Protein AF-A0A359LYR0-F1 (afdb_monomer)

Structure (mmCIF, N/CA/C/O backbone):
data_AF-A0A359LYR0-F1
#
_entry.id   AF-A0A359LYR0-F1
#
loop_
_atom_site.group_PDB
_atom_site.id
_atom_site.type_symbol
_atom_site.label_atom_id
_atom_site.label_alt_id
_atom_site.label_comp_id
_atom_site.label_asym_id
_atom_site.label_entity_id
_atom_site.label_seq_id
_atom_site.pdbx_PDB_ins_code
_atom_site.Cartn_x
_atom_site.Cartn_y
_atom_site.Cartn_z
_atom_site.occupancy
_atom_site.B_iso_or_equiv
_atom_site.auth_seq_id
_atom_site.auth_comp_id
_atom_site.auth_asym_id
_atom_site.auth_atom_id
_atom_site.pdbx_PDB_model_num
ATOM 1 N N . ALA A 1 1 ? 16.498 -10.013 -41.256 1.00 71.50 1 ALA A N 1
ATOM 2 C CA . ALA A 1 1 ? 15.245 -9.736 -40.516 1.00 71.50 1 ALA A CA 1
ATOM 3 C C . ALA A 1 1 ? 15.343 -10.001 -39.003 1.00 71.50 1 ALA A C 1
ATOM 5 O O . ALA A 1 1 ? 14.752 -9.241 -38.249 1.00 71.50 1 ALA A O 1
ATOM 6 N N . ALA A 1 2 ? 16.092 -11.014 -38.534 1.0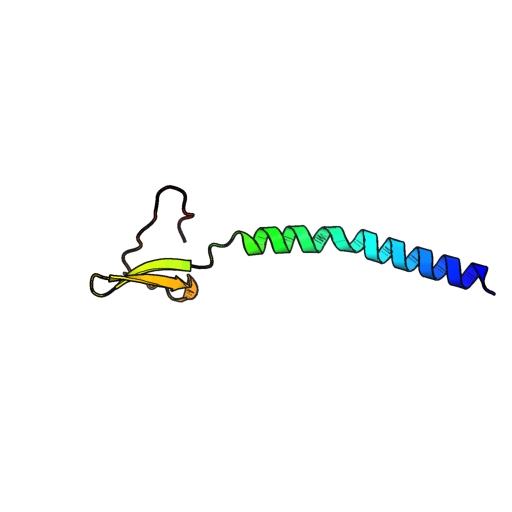0 88.31 2 ALA A N 1
ATOM 7 C CA . ALA A 1 2 ? 16.123 -11.414 -37.116 1.00 88.31 2 ALA A CA 1
ATOM 8 C C . ALA A 1 2 ? 16.558 -10.313 -36.124 1.00 88.31 2 ALA A C 1
ATOM 10 O O . ALA A 1 2 ? 15.912 -10.131 -35.100 1.00 88.31 2 ALA A O 1
ATOM 11 N N . VAL A 1 3 ? 17.591 -9.529 -36.454 1.00 94.44 3 VAL A N 1
ATOM 12 C CA . VAL A 1 3 ? 18.145 -8.493 -35.556 1.00 94.44 3 VAL A CA 1
ATOM 13 C C . VAL A 1 3 ? 17.116 -7.413 -35.202 1.00 94.44 3 VAL A C 1
ATOM 15 O O . VAL A 1 3 ? 17.020 -7.001 -34.051 1.00 94.44 3 VAL A O 1
ATOM 18 N N . ILE A 1 4 ? 16.305 -6.991 -36.174 1.00 94.88 4 ILE A N 1
ATOM 19 C CA . ILE A 1 4 ? 15.276 -5.959 -35.976 1.00 94.88 4 ILE A CA 1
ATOM 20 C C . ILE A 1 4 ? 14.200 -6.461 -35.009 1.00 94.88 4 ILE A C 1
ATOM 22 O O . ILE A 1 4 ? 13.816 -5.750 -34.084 1.00 94.88 4 ILE A O 1
ATOM 26 N N . VAL A 1 5 ? 13.759 -7.709 -35.184 1.00 94.06 5 VAL A N 1
ATOM 27 C CA . VAL A 1 5 ? 12.770 -8.344 -34.304 1.00 94.06 5 VAL A CA 1
ATOM 28 C C . VAL A 1 5 ? 13.311 -8.438 -32.877 1.00 94.06 5 VAL A C 1
ATOM 30 O O . VAL A 1 5 ? 12.623 -8.047 -31.936 1.00 94.06 5 VAL A O 1
ATOM 33 N N . THR A 1 6 ? 14.565 -8.866 -32.705 1.00 94.69 6 THR A N 1
ATOM 34 C CA . THR A 1 6 ? 15.215 -8.928 -31.389 1.00 94.69 6 THR A CA 1
ATOM 35 C C . THR A 1 6 ? 15.287 -7.554 -30.719 1.00 94.69 6 THR A C 1
ATOM 37 O O . THR A 1 6 ? 14.932 -7.441 -29.548 1.00 94.69 6 THR A O 1
ATOM 40 N N . LEU A 1 7 ? 15.673 -6.500 -31.446 1.00 95.31 7 LEU A N 1
ATOM 41 C CA . LEU A 1 7 ? 15.746 -5.140 -30.896 1.00 95.31 7 LEU A CA 1
ATOM 42 C C . LEU A 1 7 ? 14.371 -4.604 -30.464 1.00 95.31 7 LEU A C 1
ATOM 44 O O . LEU A 1 7 ? 14.264 -3.983 -29.407 1.00 95.31 7 LEU A O 1
ATOM 48 N N . ILE A 1 8 ? 13.309 -4.900 -31.218 1.00 94.94 8 ILE A N 1
ATOM 49 C CA . ILE A 1 8 ? 11.934 -4.527 -30.848 1.00 94.94 8 ILE A CA 1
ATOM 50 C C . ILE A 1 8 ? 11.493 -5.247 -29.565 1.00 94.94 8 ILE A C 1
ATOM 52 O O . ILE A 1 8 ? 10.916 -4.620 -28.672 1.00 94.94 8 ILE A O 1
ATOM 56 N N . LEU A 1 9 ? 11.773 -6.550 -29.440 1.00 94.12 9 LEU A N 1
ATOM 57 C CA . LEU A 1 9 ? 11.441 -7.311 -28.230 1.00 94.12 9 LEU A CA 1
ATOM 58 C C . LEU A 1 9 ? 12.210 -6.801 -27.006 1.00 94.12 9 LEU A C 1
ATOM 60 O O . LEU A 1 9 ? 11.619 -6.661 -25.935 1.00 94.12 9 LEU A O 1
ATOM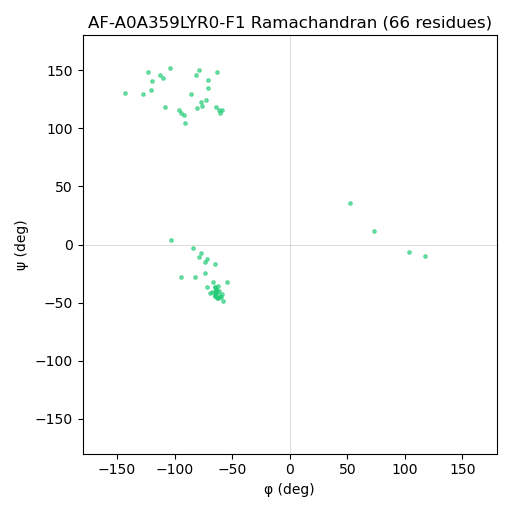 64 N N . VAL A 1 10 ? 13.499 -6.486 -27.162 1.00 95.19 10 VAL A N 1
ATOM 65 C CA . VAL A 1 10 ? 14.320 -5.894 -26.094 1.00 95.19 10 VAL A CA 1
ATOM 66 C C . VAL A 1 10 ? 13.742 -4.548 -25.654 1.00 95.19 10 VAL A C 1
ATOM 68 O O . VAL A 1 10 ? 13.586 -4.322 -24.456 1.00 95.19 10 VAL A O 1
ATOM 71 N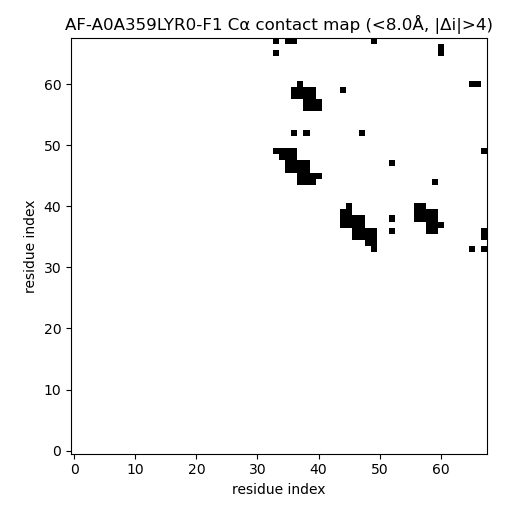 N . GLY A 1 11 ? 13.338 -3.691 -26.598 1.00 93.75 11 GLY A N 1
ATOM 72 C CA . GLY A 1 11 ? 12.677 -2.420 -26.294 1.00 93.75 11 GLY A CA 1
ATOM 73 C C . GLY A 1 11 ? 11.392 -2.598 -25.476 1.00 93.75 11 GLY A C 1
ATOM 74 O O . GLY A 1 11 ? 11.241 -1.975 -24.427 1.00 93.75 11 GLY A O 1
ATOM 75 N N . ARG A 1 12 ? 10.501 -3.514 -25.886 1.00 90.56 12 ARG A N 1
ATOM 76 C CA . ARG A 1 12 ? 9.254 -3.807 -25.148 1.00 90.56 12 ARG A CA 1
ATOM 77 C C . ARG A 1 12 ? 9.504 -4.411 -23.768 1.00 90.56 12 ARG A C 1
ATOM 79 O O . ARG A 1 12 ? 8.774 -4.103 -22.828 1.00 90.56 12 ARG A O 1
ATOM 86 N N . MET A 1 13 ? 10.528 -5.254 -23.634 1.00 90.06 13 MET A N 1
ATOM 87 C CA . MET A 1 13 ? 10.930 -5.816 -22.345 1.00 90.06 13 MET A CA 1
ATOM 88 C C . MET A 1 13 ? 11.392 -4.710 -21.388 1.00 90.06 13 MET A C 1
ATOM 90 O O . MET A 1 13 ? 10.956 -4.679 -20.238 1.00 90.06 13 MET A O 1
ATOM 94 N N . LEU A 1 14 ? 12.233 -3.781 -21.857 1.00 91.00 14 LEU A N 1
ATOM 95 C CA . LEU A 1 14 ? 12.698 -2.644 -21.057 1.00 91.00 14 LEU A CA 1
ATOM 96 C C . LEU A 1 14 ? 11.549 -1.699 -20.680 1.00 91.00 14 LEU A C 1
ATOM 98 O O . LEU A 1 14 ? 11.466 -1.286 -19.524 1.00 91.00 14 LEU A O 1
ATOM 102 N N . GLU A 1 15 ? 10.623 -1.421 -21.602 1.00 85.19 15 GLU A N 1
ATOM 103 C CA . GLU A 1 15 ? 9.436 -0.602 -21.324 1.00 85.19 15 GLU A CA 1
ATOM 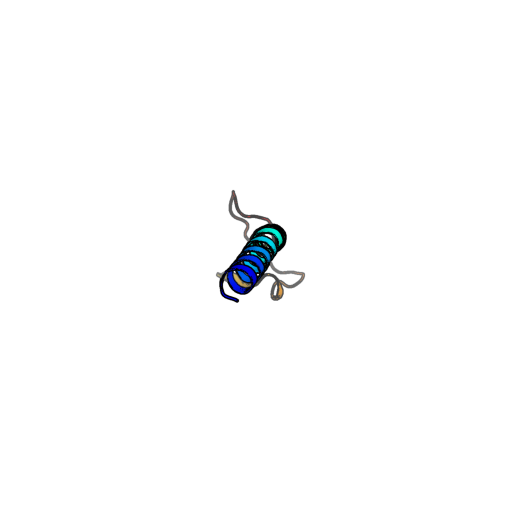104 C C . GLU A 1 15 ? 8.537 -1.244 -20.253 1.00 85.19 15 GLU A C 1
ATOM 106 O O . GLU A 1 15 ? 8.122 -0.585 -19.296 1.00 85.19 15 GLU A O 1
ATOM 111 N N . SER A 1 16 ? 8.277 -2.551 -20.367 1.00 81.38 16 SER A N 1
ATOM 112 C CA . SER A 1 16 ? 7.507 -3.298 -19.368 1.00 81.38 16 SER A CA 1
ATOM 113 C C . SER A 1 16 ? 8.192 -3.304 -18.001 1.00 81.38 16 SER A C 1
ATOM 115 O O . SER A 1 16 ? 7.509 -3.267 -16.978 1.00 81.38 16 SER A O 1
ATOM 117 N N . ARG A 1 17 ? 9.530 -3.349 -17.968 1.00 76.88 17 ARG A N 1
ATOM 118 C CA . ARG A 1 17 ? 10.309 -3.292 -16.726 1.00 76.88 17 ARG A CA 1
ATOM 119 C C . ARG A 1 17 ? 10.222 -1.917 -16.069 1.00 76.88 17 ARG A C 1
ATOM 121 O O . ARG A 1 17 ? 10.030 -1.834 -14.861 1.00 76.88 17 ARG A O 1
ATOM 128 N N . ALA A 1 18 ? 10.290 -0.850 -16.863 1.00 74.31 18 ALA A N 1
ATOM 129 C CA . ALA A 1 18 ? 10.172 0.521 -16.375 1.00 74.31 18 ALA A CA 1
ATOM 130 C C . ALA A 1 18 ? 8.780 0.821 -15.786 1.00 74.31 18 ALA A C 1
ATOM 132 O O . ALA A 1 18 ? 8.677 1.507 -14.772 1.00 74.31 18 ALA A O 1
ATOM 133 N N . ARG A 1 19 ? 7.706 0.258 -16.362 1.00 65.31 19 ARG A N 1
ATOM 134 C CA . ARG A 1 19 ? 6.326 0.440 -15.864 1.00 65.31 19 ARG A CA 1
ATOM 135 C C . ARG A 1 19 ? 6.012 -0.297 -14.554 1.00 65.31 19 ARG A C 1
ATOM 137 O O . ARG A 1 19 ? 4.982 -0.018 -13.947 1.00 65.31 19 ARG A O 1
ATOM 144 N N . MET A 1 20 ? 6.866 -1.214 -14.096 1.00 59.62 20 MET A N 1
ATOM 145 C CA . MET A 1 20 ? 6.574 -2.073 -12.938 1.00 59.62 20 MET A CA 1
ATOM 146 C C . MET A 1 20 ? 6.649 -1.328 -11.592 1.00 59.62 20 MET A C 1
ATOM 148 O O . MET A 1 20 ? 5.974 -1.701 -10.637 1.00 59.62 20 MET A O 1
ATOM 152 N N . HIS A 1 21 ? 7.405 -0.229 -11.517 1.00 57.66 21 HIS A N 1
ATOM 153 C CA . HIS A 1 21 ? 7.731 0.428 -10.246 1.00 57.66 21 HIS A CA 1
ATOM 154 C C . HIS A 1 21 ? 6.628 1.321 -9.652 1.00 57.66 21 HIS A C 1
ATOM 156 O O . HIS A 1 21 ? 6.736 1.718 -8.495 1.00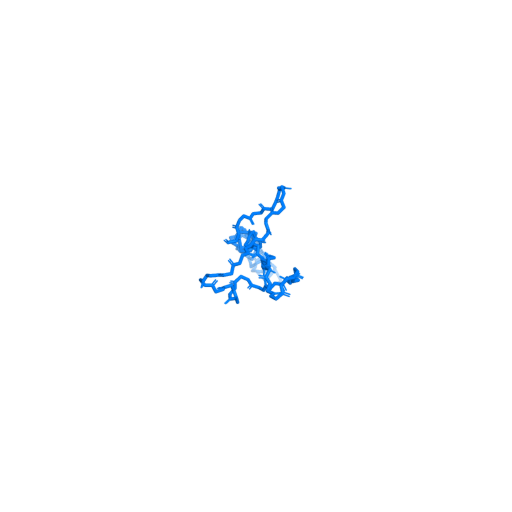 57.66 21 HIS A O 1
ATOM 162 N N . THR A 1 22 ? 5.554 1.632 -10.384 1.00 59.44 22 THR A N 1
ATOM 163 C CA . THR A 1 22 ? 4.505 2.543 -9.877 1.00 59.44 22 THR A CA 1
ATOM 164 C C . THR A 1 22 ? 3.335 1.805 -9.221 1.00 59.44 22 THR A C 1
ATOM 166 O O . THR A 1 22 ? 2.696 2.335 -8.314 1.00 59.44 22 THR A O 1
ATOM 169 N N . SER A 1 23 ? 3.048 0.567 -9.633 1.00 56.91 23 SER A N 1
ATOM 170 C CA . SER A 1 23 ? 1.893 -0.184 -9.119 1.00 56.91 23 SER A CA 1
ATOM 171 C C . SER A 1 23 ? 2.153 -0.878 -7.780 1.00 56.91 23 SER A C 1
ATOM 173 O O . SER A 1 23 ? 1.216 -1.032 -6.996 1.00 56.91 23 SER A O 1
ATOM 175 N N . ASP A 1 24 ? 3.400 -1.251 -7.486 1.00 59.94 24 ASP A N 1
ATOM 176 C CA . ASP A 1 24 ? 3.740 -1.938 -6.234 1.00 59.94 24 ASP A CA 1
ATOM 177 C C . ASP A 1 24 ? 3.672 -1.011 -5.017 1.00 59.94 24 ASP A C 1
ATOM 179 O O . ASP A 1 24 ? 3.158 -1.413 -3.974 1.00 59.94 24 ASP A O 1
ATOM 183 N N . ALA A 1 25 ? 4.066 0.258 -5.163 1.00 59.88 25 ALA A N 1
ATOM 184 C CA . ALA A 1 25 ? 3.946 1.250 -4.094 1.00 59.88 25 ALA A CA 1
ATOM 185 C C . ALA A 1 25 ? 2.474 1.520 -3.726 1.00 59.88 25 ALA A C 1
ATOM 187 O O . ALA A 1 25 ? 2.120 1.574 -2.550 1.00 59.88 25 ALA A O 1
ATOM 188 N N . ILE A 1 26 ? 1.587 1.606 -4.726 1.00 61.50 26 ILE A N 1
ATOM 189 C CA . ILE A 1 26 ? 0.142 1.769 -4.506 1.00 61.50 26 ILE A CA 1
ATOM 190 C C . ILE A 1 26 ? -0.460 0.511 -3.858 1.00 61.50 26 ILE A C 1
ATOM 192 O O . ILE A 1 26 ? -1.264 0.629 -2.936 1.00 61.50 26 ILE A O 1
ATOM 196 N N . ARG A 1 27 ? -0.058 -0.697 -4.285 1.00 58.38 27 ARG A N 1
ATOM 197 C CA . ARG A 1 27 ? -0.517 -1.957 -3.667 1.00 58.38 27 ARG A CA 1
ATOM 198 C C . ARG A 1 27 ? -0.052 -2.092 -2.219 1.00 58.38 27 ARG A C 1
ATOM 200 O O . ARG A 1 27 ? -0.840 -2.526 -1.382 1.00 58.38 27 ARG A O 1
ATOM 207 N N . GLN A 1 28 ? 1.178 -1.685 -1.908 1.00 60.22 28 GLN A N 1
ATOM 208 C CA . GLN A 1 28 ? 1.687 -1.662 -0.535 1.00 60.22 28 GLN A CA 1
ATOM 209 C C . GLN A 1 28 ? 0.915 -0.664 0.338 1.00 60.22 28 GLN A C 1
ATOM 211 O O . GLN A 1 28 ? 0.503 -1.024 1.442 1.00 60.22 28 GLN A O 1
ATOM 216 N N . LEU A 1 29 ? 0.619 0.537 -0.171 1.00 61.56 29 LEU A N 1
ATOM 217 C CA . LEU A 1 29 ? -0.221 1.518 0.529 1.00 61.56 29 LEU A CA 1
ATOM 218 C C . LEU A 1 29 ? -1.657 1.010 0.744 1.00 61.56 29 LEU A C 1
ATOM 220 O O . LEU A 1 29 ? -2.198 1.159 1.837 1.00 61.56 29 LEU A O 1
ATOM 224 N N . ALA A 1 30 ? -2.255 0.347 -0.248 1.00 60.53 30 ALA A N 1
ATOM 225 C CA . ALA A 1 30 ? -3.583 -0.256 -0.118 1.00 60.53 30 ALA A CA 1
ATOM 226 C C . ALA A 1 30 ? -3.606 -1.437 0.873 1.00 60.53 30 ALA A C 1
ATOM 228 O O . ALA A 1 30 ? -4.597 -1.648 1.567 1.00 60.53 30 ALA A O 1
ATOM 229 N N . SER A 1 31 ? -2.513 -2.198 0.980 1.00 58.84 31 SER A N 1
ATOM 230 C CA . SER A 1 31 ? -2.396 -3.313 1.934 1.00 58.84 31 SER A CA 1
ATOM 231 C C . SER A 1 31 ? -2.224 -2.875 3.394 1.00 58.84 31 SER A C 1
ATOM 233 O O . SER A 1 31 ? -2.409 -3.685 4.297 1.00 58.84 31 SER A O 1
ATOM 235 N N . LEU A 1 32 ? -1.897 -1.598 3.624 1.00 57.12 32 LEU A N 1
ATOM 236 C CA . LEU A 1 32 ? -1.718 -0.993 4.947 1.00 57.12 32 LEU A CA 1
ATOM 237 C C . LEU A 1 32 ? -3.025 -0.515 5.596 1.00 57.12 32 LEU A C 1
ATOM 239 O O . LEU A 1 32 ? -2.967 -0.033 6.736 1.00 57.12 32 LEU A O 1
ATOM 243 N N . GLN A 1 33 ? -4.167 -0.620 4.904 1.00 54.41 33 GLN A N 1
ATOM 244 C CA . GLN A 1 33 ? -5.475 -0.428 5.527 1.00 54.41 33 GLN A CA 1
ATOM 245 C C . GLN A 1 33 ? -5.829 -1.677 6.349 1.00 54.41 33 GLN A C 1
ATOM 247 O O . GLN A 1 33 ? -5.893 -2.775 5.784 1.00 54.41 33 GLN A O 1
ATOM 252 N N . PRO A 1 34 ? -6.028 -1.547 7.672 1.00 56.06 34 PRO A N 1
ATOM 253 C CA . PRO A 1 34 ? -6.500 -2.651 8.493 1.00 56.06 34 PRO A CA 1
ATOM 254 C C . PRO A 1 34 ? -7.887 -3.069 7.992 1.00 56.06 34 PRO A C 1
ATOM 256 O O . PRO A 1 34 ? -8.835 -2.295 8.019 1.00 56.06 34 PRO A O 1
ATOM 259 N N . LYS A 1 35 ? -7.996 -4.295 7.476 1.00 59.81 35 LYS A N 1
ATOM 260 C CA . LYS A 1 35 ? -9.234 -4.802 6.858 1.00 59.81 35 LYS A CA 1
ATOM 261 C C . LYS A 1 35 ? -10.294 -5.209 7.882 1.00 59.81 35 LYS A C 1
ATOM 263 O O . LYS A 1 35 ? -11.398 -5.569 7.490 1.00 59.81 35 LYS A O 1
ATOM 268 N N . THR A 1 36 ? -9.951 -5.207 9.167 1.00 62.25 36 THR A N 1
ATOM 269 C CA . THR A 1 36 ? -10.754 -5.782 10.247 1.00 62.25 36 THR A CA 1
ATOM 270 C C . THR A 1 36 ? -10.644 -4.928 11.503 1.00 62.25 36 THR A C 1
ATOM 272 O O . THR A 1 36 ? -9.538 -4.613 11.933 1.00 62.25 36 THR A O 1
ATOM 275 N N . ALA A 1 37 ? -11.789 -4.597 12.090 1.00 69.69 37 ALA A N 1
ATOM 276 C CA . ALA A 1 37 ? -11.942 -3.972 13.393 1.00 69.69 37 ALA A CA 1
ATOM 277 C C . ALA A 1 37 ? -12.556 -4.985 14.371 1.00 69.69 37 ALA A C 1
ATOM 279 O O . ALA A 1 37 ? -13.426 -5.778 14.001 1.00 69.69 37 ALA A O 1
ATOM 280 N N . HIS A 1 38 ? -12.122 -4.958 15.627 1.00 70.12 38 HIS A N 1
ATOM 281 C CA . HIS A 1 38 ? -12.725 -5.753 16.693 1.00 70.12 38 HIS A CA 1
ATOM 282 C C . HIS A 1 38 ? -13.765 -4.904 17.425 1.00 70.12 38 HIS A C 1
ATOM 284 O O . HIS A 1 38 ? -13.414 -3.927 18.081 1.00 70.12 38 HIS A O 1
ATOM 290 N N . VAL A 1 39 ? -15.044 -5.262 17.309 1.00 77.00 39 VAL A N 1
ATOM 291 C CA . VAL A 1 39 ? -16.154 -4.575 17.990 1.00 77.00 39 VAL A CA 1
ATOM 292 C C . VAL A 1 39 ? -16.784 -5.489 19.034 1.00 77.00 39 VAL A C 1
ATOM 294 O O . VAL A 1 39 ? -16.868 -6.703 18.843 1.00 77.00 39 VAL A O 1
ATOM 297 N N . VAL A 1 40 ? -17.249 -4.914 20.140 1.00 76.12 40 VAL A N 1
ATOM 298 C CA . VAL A 1 40 ? -18.065 -5.612 21.136 1.00 76.12 40 VAL A CA 1
ATOM 299 C C . VAL A 1 40 ? -19.531 -5.412 20.780 1.00 76.12 40 VAL A C 1
ATOM 301 O O . VAL A 1 40 ? -20.059 -4.309 20.912 1.00 76.12 40 VAL A O 1
ATOM 304 N N . ARG A 1 41 ? -20.200 -6.489 20.364 1.00 75.75 41 ARG A N 1
ATOM 305 C CA . ARG A 1 41 ? -21.658 -6.534 20.183 1.00 75.75 41 ARG A CA 1
ATOM 306 C C . ARG A 1 41 ? -22.230 -7.619 21.087 1.00 75.75 41 ARG A C 1
ATOM 308 O O . ARG A 1 41 ? -21.670 -8.709 21.179 1.00 75.75 41 ARG A O 1
ATOM 315 N N . ASP A 1 42 ? -23.300 -7.300 21.810 1.00 65.12 42 ASP A N 1
ATOM 316 C CA . ASP A 1 42 ? -23.978 -8.227 22.734 1.00 65.12 42 ASP A CA 1
ATOM 317 C C . ASP A 1 42 ? -23.041 -8.896 23.765 1.00 65.12 42 ASP A C 1
ATOM 319 O O . ASP A 1 42 ? -23.191 -10.069 24.114 1.00 65.12 42 ASP A O 1
ATOM 323 N N . GLY A 1 43 ? -22.031 -8.155 24.238 1.00 73.19 43 GLY A N 1
ATOM 324 C CA . GLY A 1 43 ? -21.061 -8.634 25.231 1.00 73.19 43 GLY A CA 1
ATOM 325 C C . GLY A 1 43 ? -20.035 -9.646 24.706 1.00 73.19 43 GLY A C 1
ATOM 326 O O . GLY A 1 43 ? -19.324 -10.249 25.508 1.00 73.19 43 GLY A O 1
ATOM 327 N N . ARG A 1 44 ? -19.937 -9.846 23.384 1.00 70.31 44 ARG A N 1
ATOM 328 C CA . ARG A 1 44 ? -18.920 -10.694 22.745 1.00 70.31 44 ARG A CA 1
ATOM 329 C C . ARG A 1 44 ? -18.053 -9.879 21.790 1.00 70.31 44 ARG A C 1
ATOM 331 O O . ARG A 1 44 ? -18.553 -9.023 21.064 1.00 70.31 44 ARG A O 1
ATOM 338 N N . GLU A 1 45 ? -16.755 -10.173 21.777 1.00 72.81 45 GLU A N 1
ATOM 339 C CA . GLU A 1 45 ? -15.829 -9.632 20.779 1.00 72.81 45 GLU A CA 1
ATOM 340 C C . GLU A 1 45 ? -16.079 -10.301 19.424 1.00 72.81 45 GLU A C 1
ATOM 342 O O . GLU A 1 45 ? -16.018 -11.528 19.302 1.00 72.81 45 GLU A O 1
ATOM 347 N N . VAL A 1 46 ? -16.340 -9.493 18.397 1.00 73.94 46 VAL A N 1
ATOM 348 C CA . VAL A 1 46 ? -16.539 -9.949 17.021 1.00 73.94 46 VAL A CA 1
ATOM 349 C C . VAL A 1 46 ? -15.609 -9.166 16.100 1.00 73.94 46 VAL A C 1
ATOM 351 O O . VAL A 1 46 ? -15.552 -7.938 16.140 1.00 73.94 46 VAL A O 1
ATOM 354 N N . ALA A 1 47 ? -14.864 -9.885 15.260 1.00 71.38 47 ALA A N 1
ATOM 355 C CA . ALA A 1 47 ? -14.072 -9.283 14.196 1.00 71.38 47 ALA A CA 1
ATOM 356 C C . ALA A 1 47 ? -14.986 -8.969 13.006 1.00 71.38 47 ALA A C 1
ATOM 358 O O . ALA A 1 47 ? -15.560 -9.882 12.409 1.00 71.38 47 ALA A O 1
ATOM 359 N N . VAL A 1 48 ? -15.118 -7.691 12.659 1.00 71.50 48 VAL A N 1
ATOM 360 C CA . VAL A 1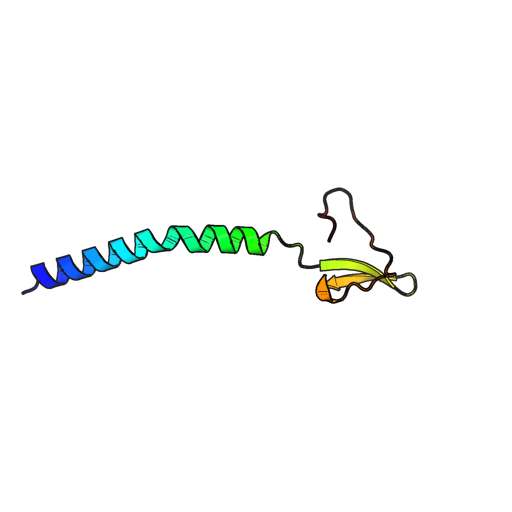 48 ? -15.918 -7.219 11.522 1.00 71.50 48 VAL A CA 1
ATOM 361 C C . VAL A 1 48 ? -15.039 -6.404 10.573 1.00 71.50 48 VAL A C 1
ATOM 363 O O . VAL A 1 48 ? -14.078 -5.775 11.017 1.00 71.50 48 VAL A O 1
ATOM 366 N N . PRO A 1 49 ? -15.301 -6.408 9.258 1.00 72.62 49 PRO A N 1
ATOM 367 C CA . PRO A 1 49 ? -14.614 -5.493 8.356 1.00 72.62 49 PRO A CA 1
ATOM 368 C C . PRO A 1 49 ? -14.950 -4.039 8.711 1.00 72.62 49 PRO A C 1
ATOM 370 O O . PRO A 1 49 ? -16.052 -3.761 9.184 1.00 72.62 49 PRO A O 1
ATOM 373 N N . VAL A 1 50 ? -14.007 -3.118 8.485 1.00 68.50 50 VAL A N 1
ATOM 374 C CA . VAL A 1 50 ? -14.153 -1.693 8.850 1.00 68.50 50 VAL A CA 1
ATOM 375 C C . VAL A 1 50 ? -15.419 -1.055 8.260 1.00 68.50 50 VAL A C 1
ATOM 377 O O . VAL A 1 50 ? -16.072 -0.259 8.924 1.00 68.50 50 VAL A O 1
ATOM 380 N N . ASP A 1 51 ? -15.849 -1.493 7.073 1.00 66.25 51 ASP A N 1
ATOM 381 C CA . ASP A 1 51 ? -17.083 -1.035 6.415 1.00 66.25 51 ASP A CA 1
ATOM 382 C C . ASP A 1 51 ? -18.377 -1.392 7.172 1.00 66.25 51 ASP A C 1
ATOM 384 O O . ASP A 1 51 ? -19.441 -0.851 6.879 1.00 66.25 51 ASP A O 1
ATOM 388 N N . GLN A 1 52 ? -18.314 -2.334 8.118 1.00 66.88 52 GLN A N 1
ATOM 389 C CA . GLN A 1 52 ? -19.451 -2.779 8.930 1.00 66.88 52 GLN A CA 1
ATOM 390 C C . GLN A 1 52 ? -19.439 -2.204 10.353 1.00 66.88 52 GLN A C 1
ATOM 392 O O . GLN A 1 52 ? -20.302 -2.568 11.162 1.00 66.88 52 GLN A O 1
ATOM 397 N N . VAL A 1 53 ? -18.476 -1.330 10.668 1.00 73.81 53 VAL A N 1
ATOM 398 C CA . VAL A 1 53 ? -18.420 -0.602 11.941 1.00 73.81 53 VAL A CA 1
ATOM 399 C C . VAL A 1 53 ? -19.438 0.533 11.895 1.00 73.81 53 VAL A C 1
ATOM 401 O O . VAL A 1 53 ? -19.400 1.383 11.006 1.00 73.81 53 VAL A O 1
ATOM 404 N N . ALA A 1 54 ? -20.368 0.544 12.848 1.00 72.88 54 ALA A N 1
ATOM 405 C CA . ALA A 1 54 ? -21.403 1.566 12.943 1.00 72.88 54 ALA A CA 1
ATOM 406 C C . ALA A 1 54 ? -21.091 2.569 14.062 1.00 72.88 54 ALA A C 1
ATOM 408 O O . ALA A 1 54 ? -20.464 2.241 15.071 1.00 72.88 54 ALA A O 1
ATOM 409 N N . VAL A 1 55 ? -21.572 3.808 13.906 1.00 69.38 55 VAL A N 1
ATOM 410 C CA . VAL A 1 55 ? -21.493 4.833 14.957 1.00 69.38 55 VAL A CA 1
ATOM 411 C C . VAL A 1 55 ? -22.260 4.336 16.185 1.00 69.38 55 VAL A C 1
ATOM 413 O O . VAL A 1 55 ? -23.477 4.17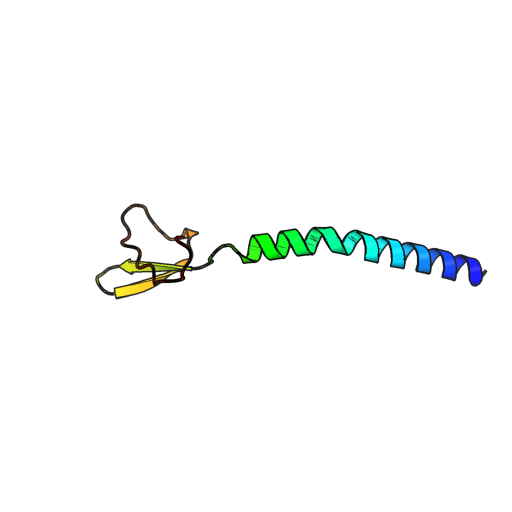7 16.129 1.00 69.38 55 VAL A O 1
ATOM 416 N N . GLY A 1 56 ? -21.540 4.081 17.281 1.00 70.62 56 GLY A N 1
ATOM 417 C CA . GLY A 1 56 ? -22.085 3.516 18.522 1.00 70.62 56 GLY A CA 1
ATOM 418 C C . GLY A 1 56 ? -21.512 2.148 18.913 1.00 70.62 56 GLY A C 1
ATOM 419 O O . GLY A 1 56 ? -21.744 1.714 20.039 1.00 70.62 56 GLY A O 1
ATOM 420 N N . ASP A 1 57 ? -20.742 1.490 18.038 1.00 73.94 57 ASP A N 1
ATOM 421 C CA . ASP A 1 57 ? -20.026 0.257 18.382 1.00 73.94 57 ASP A CA 1
ATOM 422 C C . ASP A 1 57 ? -18.847 0.533 19.335 1.00 73.94 57 ASP A C 1
ATOM 424 O O . ASP A 1 57 ? -18.113 1.516 19.198 1.00 73.94 57 ASP A O 1
ATOM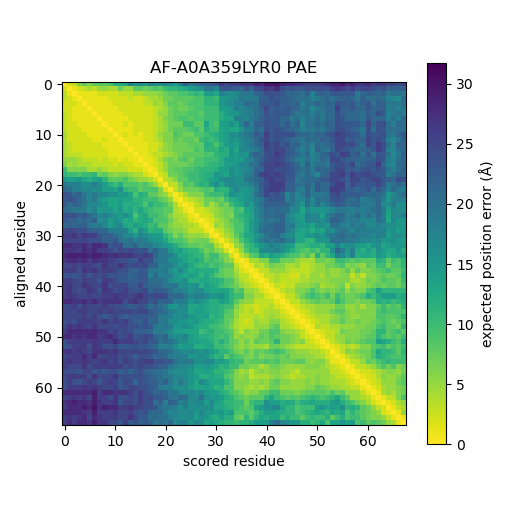 428 N N . LEU A 1 58 ? -18.635 -0.373 20.294 1.00 73.38 58 LEU A N 1
ATOM 429 C CA . LEU A 1 58 ? -17.526 -0.307 21.246 1.00 73.38 58 LEU A CA 1
ATOM 430 C C . LEU A 1 58 ? -16.337 -1.084 20.666 1.00 73.38 58 LEU A C 1
ATOM 432 O O . LEU A 1 58 ? -16.357 -2.312 20.615 1.00 73.38 58 LEU A O 1
ATOM 436 N N . VAL A 1 59 ? -15.326 -0.371 20.168 1.00 72.44 59 VAL A N 1
ATOM 437 C CA . VAL A 1 59 ? -14.157 -0.970 19.501 1.00 72.44 59 VAL A CA 1
ATOM 438 C C . VAL A 1 59 ? -13.100 -1.354 20.540 1.00 72.44 59 VAL A C 1
ATOM 440 O O . VAL A 1 59 ? -12.710 -0.529 21.367 1.00 72.44 59 VAL A O 1
ATOM 443 N N . VAL A 1 60 ? -12.604 -2.591 20.485 1.00 69.88 60 VAL A N 1
ATOM 444 C CA . VAL A 1 60 ? -11.461 -3.052 21.287 1.00 69.88 60 VAL A CA 1
ATOM 445 C C . VAL A 1 60 ? -10.208 -2.929 20.435 1.00 69.88 60 VAL A C 1
ATOM 447 O O . VAL A 1 60 ? -10.077 -3.615 19.427 1.00 69.88 60 VAL A O 1
ATOM 450 N N . VAL A 1 61 ? -9.281 -2.063 20.843 1.00 70.31 61 VAL A N 1
ATOM 451 C CA . VAL A 1 61 ? -7.992 -1.879 20.162 1.00 70.31 61 VAL A CA 1
ATOM 452 C C . VAL A 1 61 ? -6.895 -2.471 21.034 1.00 70.31 61 VAL A C 1
ATOM 454 O O . VAL A 1 61 ? -6.691 -2.028 22.168 1.00 70.31 61 VAL A O 1
ATOM 457 N N . ARG A 1 62 ? -6.181 -3.481 20.529 1.00 67.25 62 ARG A N 1
ATOM 458 C CA . ARG A 1 62 ? -5.045 -4.063 21.253 1.00 67.25 62 ARG A CA 1
ATOM 459 C C . ARG A 1 62 ? -3.801 -3.178 21.103 1.00 67.25 62 ARG A C 1
ATOM 461 O O . ARG A 1 62 ? -3.629 -2.524 20.073 1.00 67.25 62 ARG A O 1
ATOM 468 N N . PRO A 1 63 ? -2.890 -3.156 22.093 1.00 55.59 63 PRO A N 1
ATOM 469 C CA . PRO A 1 63 ? -1.643 -2.405 21.981 1.00 55.59 63 PRO A CA 1
ATOM 470 C C . PRO A 1 63 ? -0.832 -2.884 20.766 1.00 55.59 63 PRO A C 1
ATOM 472 O O . PRO A 1 63 ? -0.412 -4.038 20.720 1.00 55.59 63 PRO A O 1
ATOM 475 N N . GLY A 1 64 ? -0.625 -2.007 19.780 1.00 67.56 64 GLY A N 1
ATOM 476 C CA . GLY A 1 64 ? 0.066 -2.324 18.522 1.00 67.56 64 GLY A CA 1
ATOM 477 C C . GLY A 1 64 ? -0.847 -2.501 17.302 1.00 67.56 64 GLY A C 1
ATOM 478 O O . GLY A 1 64 ? -0.336 -2.597 16.187 1.00 67.56 64 GLY A O 1
ATOM 479 N N . GLU A 1 65 ? -2.172 -2.492 17.471 1.00 62.03 65 GLU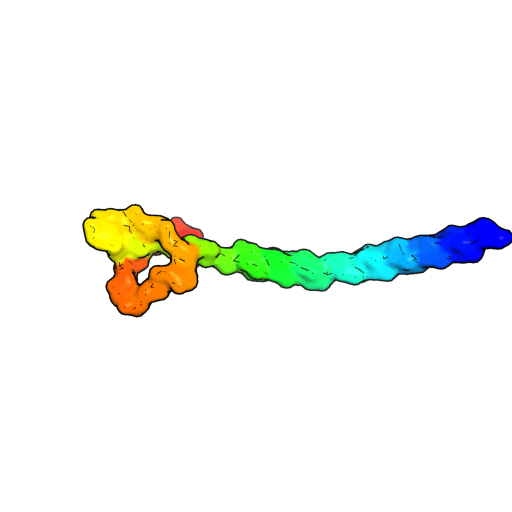 A N 1
ATOM 480 C CA . GLU A 1 65 ? -3.113 -2.412 16.348 1.00 62.03 65 GLU A CA 1
ATOM 481 C C . GLU A 1 65 ? -3.287 -0.969 15.857 1.00 62.03 65 GLU A C 1
ATOM 483 O O . GLU A 1 65 ? -3.243 -0.008 16.631 1.00 62.03 65 GLU A O 1
ATOM 488 N N . LYS A 1 66 ? -3.494 -0.808 14.544 1.00 55.41 66 LYS A N 1
ATOM 489 C CA . LYS A 1 66 ? -3.945 0.469 13.982 1.00 55.41 66 LYS A CA 1
ATOM 490 C C . LYS A 1 66 ? -5.400 0.693 14.379 1.00 55.41 66 LYS A C 1
ATOM 492 O O . LYS A 1 66 ? -6.211 -0.214 14.227 1.00 55.41 66 LYS A O 1
ATOM 497 N N . ILE A 1 67 ? -5.708 1.908 14.826 1.00 62.09 67 ILE A N 1
ATOM 498 C CA . ILE A 1 67 ? -7.085 2.343 15.073 1.00 62.09 67 ILE A CA 1
ATOM 499 C C . ILE A 1 67 ? -7.812 2.348 13.710 1.00 62.09 67 ILE A C 1
ATOM 501 O O . ILE A 1 67 ? -7.319 3.033 12.805 1.00 62.09 67 ILE A O 1
ATOM 505 N N . PRO A 1 68 ? -8.872 1.533 13.532 1.00 59.41 68 PRO A N 1
ATOM 506 C CA . PRO A 1 68 ? -9.662 1.481 12.302 1.00 59.41 68 PRO A CA 1
ATOM 507 C C . PRO A 1 68 ? -10.481 2.757 12.081 1.00 59.41 68 PRO A C 1
ATOM 509 O O . PRO A 1 68 ? -10.828 3.428 13.081 1.00 59.41 68 PRO A O 1
#

Mean predicted aligned error: 13.94 Å

Sequence (68 aa):
AAVIVTLILVGRMLESRARMHTSDAIRQLASLQPKTAHVVRDGREVAVPVDQVAVGDLVVVRPGEKIP

Foldseek 3Di:
DVVVVVVVVVVVVVVVVVVPPPVVVVVVVVVPPDQWWFWQDPNDTDIDGPVPDDDPTHTDDDVPDDDD

Secondary structure (DSSP, 8-state):
-HHHHHHHHHHHHHHHHHGGGTHHHHHHHHHTS---EEEEETTEEEEE-GGG--TT-EE---TTPPP-

Solvent-accessible surface area (backbone atoms only — not comparable to full-atom values): 4319 Å² total; per-residue (Å²): 118,67,69,61,55,51,54,52,52,52,51,52,52,51,53,57,58,66,62,53,71,65,57,54,58,53,51,53,58,62,66,68,55,71,68,61,35,41,30,48,55,96,92,39,84,42,82,39,45,54,90,74,66,55,98,85,63,50,68,63,78,58,96,88,59,80,86,119

pLDDT: mean 71.87, std 12.31, range [54.41, 95.31]

Radius of gyration: 23.35 Å; Cα contacts (8 Å, |Δi|>4): 48; chains: 1; bounding box: 42×16×66 Å

Nearest PDB structures (foldseek):
  7r0i-assembly1_A  TM=7.921E-01  e=4.997E-04  Archaeoglobus fulgidus
  2voy-assembly1_F  TM=8.119E-01  e=2.117E-03  Archaeoglobus fulgidus
  3j09-assembly1_A  TM=6.888E-01  e=1.252E-03  Archaeoglobus fulgidus